Protein AF-A0A957WVI6-F1 (afdb_monomer_lite)

Secondary structure (DSSP, 8-state):
------TTHHHHHHHHHHHHHHHHHHHHHHHHHHHHHHHHHHHHHHHHHHHHHHHHHHHHHHHHHHHHHHHHHHHHHHHHHHHHHHHHHHHHHHHHHHHHHHHHHHHHHHT-SS--HHHHHHHHHHHHHHHHHHHHHHHHHHHHHHHTT----------HHHHHHHHHHHHHHHH--

Radius of gyration: 49.74 Å; chains: 1; bounding box: 114×37×133 Å

Foldseek 3Di:
DDDDDDPVVVVVVVVVVVVVVVVVVVVVVVVVVVVVVVVVVVVVVVVVVVVVVVVVVVVVVVVVVVVVVVVVVVVVVVVVLVVVLVVLVVVLVVLVVVLVVQLVVLVVQCPDPDHDPVSNVVSVVSNVVSVVVNVVSVVSNQVSCVSVVNDDDDDDDDPVVVVVVVVCVVCVVVVVD

pLDDT: mean 84.36, std 11.01, range [46.38, 98.12]

Structure (mmCIF, N/CA/C/O backbone):
data_AF-A0A957WVI6-F1
#
_entry.id   AF-A0A957WVI6-F1
#
loop_
_atom_site.group_PDB
_atom_site.id
_atom_site.type_symbol
_atom_site.label_atom_id
_atom_site.label_alt_id
_atom_site.label_comp_id
_atom_site.label_asym_id
_atom_site.label_entity_id
_atom_site.label_seq_id
_atom_site.pdbx_PDB_ins_code
_atom_site.Cartn_x
_atom_site.Cartn_y
_atom_site.Cartn_z
_atom_site.occupancy
_atom_site.B_iso_or_equiv
_atom_site.auth_seq_id
_atom_site.auth_comp_id
_atom_site.auth_asym_id
_atom_site.auth_atom_id
_atom_site.pdbx_PDB_model_num
ATOM 1 N N . VAL A 1 1 ? 73.122 -13.213 -83.744 1.00 46.56 1 VAL A N 1
ATOM 2 C CA . VAL A 1 1 ? 72.182 -13.273 -82.603 1.00 46.56 1 VAL A CA 1
ATOM 3 C C . VAL A 1 1 ? 71.298 -12.056 -82.733 1.00 46.56 1 VAL A C 1
ATOM 5 O O . VAL A 1 1 ? 71.628 -11.010 -82.207 1.00 46.56 1 VAL A O 1
ATOM 8 N N . GLU A 1 2 ? 70.274 -12.153 -83.570 1.00 48.47 2 GLU A N 1
ATOM 9 C CA . GLU A 1 2 ? 69.349 -11.050 -83.829 1.00 48.47 2 GLU A CA 1
ATOM 10 C C . GLU A 1 2 ? 68.111 -11.681 -84.463 1.00 48.47 2 GLU A C 1
ATOM 12 O O . GLU A 1 2 ? 68.167 -12.168 -85.589 1.00 48.47 2 GLU A O 1
ATOM 17 N N . SER A 1 3 ? 67.039 -11.807 -83.681 1.00 49.34 3 SER A N 1
ATOM 18 C CA . SER A 1 3 ? 65.745 -12.273 -84.175 1.00 49.34 3 SER A CA 1
ATOM 19 C C . SER A 1 3 ? 64.881 -11.044 -84.401 1.00 49.34 3 SER A C 1
ATOM 21 O O . SER A 1 3 ? 64.522 -10.339 -83.460 1.00 49.34 3 SER A O 1
ATOM 23 N N . THR A 1 4 ? 64.597 -10.781 -85.667 1.00 51.62 4 THR A N 1
ATOM 24 C CA . THR A 1 4 ? 63.776 -9.693 -86.183 1.00 51.62 4 THR A CA 1
ATOM 25 C C . THR A 1 4 ? 62.306 -9.893 -85.800 1.00 51.62 4 THR A C 1
ATOM 27 O O . THR A 1 4 ? 61.642 -10.811 -86.277 1.00 51.62 4 THR A O 1
ATOM 30 N N . ILE A 1 5 ? 61.788 -9.025 -84.928 1.00 58.44 5 ILE A N 1
ATOM 31 C CA . ILE A 1 5 ? 60.363 -8.949 -84.568 1.00 58.44 5 ILE A CA 1
ATOM 32 C C . ILE A 1 5 ? 59.626 -8.244 -85.716 1.00 58.44 5 ILE A C 1
ATOM 34 O O . ILE A 1 5 ? 59.931 -7.099 -86.050 1.00 58.44 5 ILE A O 1
ATOM 38 N N . GLY A 1 6 ? 58.692 -8.941 -86.366 1.00 54.97 6 GLY A N 1
ATOM 39 C CA . GLY A 1 6 ? 57.925 -8.406 -87.493 1.00 54.97 6 GLY A CA 1
ATOM 40 C C . GLY A 1 6 ? 56.901 -7.333 -87.076 1.00 54.97 6 GLY A C 1
ATOM 41 O O . GLY A 1 6 ? 56.391 -7.366 -85.956 1.00 54.97 6 GLY A O 1
ATOM 42 N N . PRO A 1 7 ? 56.514 -6.409 -87.979 1.00 57.62 7 PRO A N 1
ATOM 43 C CA . PRO A 1 7 ? 55.597 -5.295 -87.688 1.00 57.62 7 PRO A CA 1
ATOM 44 C C . PRO A 1 7 ? 54.175 -5.715 -87.257 1.00 57.62 7 PRO A C 1
ATOM 46 O O . PRO A 1 7 ? 53.427 -4.883 -86.747 1.00 57.62 7 PRO A O 1
ATOM 49 N N . ALA A 1 8 ? 53.802 -6.990 -87.421 1.00 57.03 8 ALA A N 1
ATOM 50 C CA . ALA A 1 8 ? 52.532 -7.547 -86.947 1.00 57.03 8 ALA A CA 1
ATOM 51 C C . ALA A 1 8 ? 52.497 -7.799 -85.421 1.00 57.03 8 ALA A C 1
ATOM 53 O O . ALA A 1 8 ? 51.418 -7.796 -84.832 1.00 57.03 8 ALA A O 1
ATOM 54 N N . ASP A 1 9 ? 53.656 -7.969 -84.774 1.00 62.94 9 ASP A N 1
ATOM 55 C CA . ASP A 1 9 ? 53.759 -8.358 -83.357 1.00 62.94 9 ASP A CA 1
ATOM 56 C C . ASP A 1 9 ? 53.607 -7.154 -82.406 1.00 62.94 9 ASP A C 1
ATOM 58 O O . ASP A 1 9 ? 53.017 -7.236 -81.331 1.00 62.94 9 ASP A O 1
ATOM 62 N N . ASN A 1 10 ? 54.025 -5.964 -82.843 1.00 66.06 10 ASN A N 1
ATOM 63 C CA . ASN A 1 10 ? 53.862 -4.738 -82.052 1.00 66.06 10 ASN A CA 1
ATOM 64 C C . ASN A 1 10 ? 52.386 -4.321 -81.903 1.00 66.06 10 ASN A C 1
ATOM 66 O O . ASN A 1 10 ? 52.003 -3.734 -80.889 1.00 66.06 10 ASN A O 1
ATOM 70 N N . HIS A 1 11 ? 51.541 -4.630 -82.894 1.00 71.00 11 HIS A N 1
ATOM 71 C CA . HIS A 1 11 ? 50.116 -4.290 -82.855 1.00 71.00 11 HIS A CA 1
ATOM 72 C C . HIS A 1 11 ? 49.319 -5.231 -81.932 1.00 71.00 11 HIS A C 1
ATOM 74 O O . HIS A 1 11 ? 48.382 -4.796 -81.261 1.00 71.00 11 HIS A O 1
ATOM 80 N N . SER A 1 12 ? 49.710 -6.508 -81.845 1.00 77.69 12 SER A N 1
ATOM 81 C CA . SER A 1 12 ? 49.080 -7.494 -80.958 1.00 77.69 12 SER A CA 1
ATOM 82 C C . SER A 1 12 ? 49.447 -7.259 -79.485 1.00 77.69 12 SER A C 1
ATOM 84 O O . SER A 1 12 ? 48.565 -7.334 -78.626 1.00 77.69 12 SER A O 1
ATOM 86 N N . ILE A 1 13 ? 50.700 -6.886 -79.193 1.00 83.69 13 ILE A N 1
ATOM 87 C CA . ILE A 1 13 ? 51.176 -6.554 -77.838 1.00 83.69 13 ILE A CA 1
ATOM 88 C C . ILE A 1 13 ? 50.476 -5.301 -77.288 1.00 83.69 13 ILE A C 1
ATOM 90 O O . ILE A 1 13 ? 50.032 -5.289 -76.140 1.00 83.69 13 ILE A O 1
ATOM 94 N N . GLY A 1 14 ? 50.312 -4.252 -78.102 1.00 84.44 14 GLY A N 1
ATOM 95 C CA . GLY A 1 14 ? 49.589 -3.046 -77.677 1.00 84.44 14 GLY A CA 1
ATOM 96 C C . GLY A 1 14 ? 48.124 -3.328 -77.315 1.00 84.44 14 GLY A C 1
ATOM 97 O O . GLY A 1 14 ? 47.603 -2.805 -76.325 1.00 84.44 14 GLY A O 1
ATOM 98 N N . LEU A 1 15 ? 47.470 -4.215 -78.074 1.00 83.81 15 LEU A N 1
ATOM 99 C CA . LEU A 1 15 ? 46.079 -4.603 -77.843 1.00 83.81 15 LEU A CA 1
ATOM 100 C C . LEU A 1 15 ? 45.903 -5.416 -76.546 1.00 83.81 15 LEU A C 1
ATOM 102 O O . LEU A 1 15 ? 44.928 -5.207 -75.822 1.00 83.81 15 LEU A O 1
ATOM 106 N N . THR A 1 16 ? 46.815 -6.342 -76.233 1.00 90.31 16 THR A N 1
ATOM 107 C CA . THR A 1 16 ? 46.751 -7.140 -74.993 1.00 90.31 16 THR A CA 1
ATOM 108 C C . THR A 1 16 ? 47.027 -6.290 -73.756 1.00 90.31 16 THR A C 1
ATOM 110 O O . THR A 1 16 ? 46.309 -6.424 -72.763 1.00 90.31 16 THR A O 1
ATOM 113 N N . LEU A 1 17 ? 47.981 -5.355 -73.831 1.00 89.81 17 LEU A N 1
ATOM 114 C CA . LEU A 1 17 ? 48.274 -4.419 -72.742 1.00 89.81 17 LEU A CA 1
ATOM 115 C C . LEU A 1 17 ? 47.079 -3.503 -72.438 1.00 89.81 17 LEU A C 1
ATOM 117 O O . LEU A 1 17 ? 46.709 -3.323 -71.279 1.00 89.81 17 LEU A O 1
ATOM 121 N N . SER A 1 18 ? 46.437 -2.966 -73.482 1.00 90.25 18 SER A N 1
ATOM 122 C CA . SER A 1 18 ? 45.250 -2.114 -73.339 1.00 90.25 18 SER A CA 1
ATOM 123 C C . SER A 1 18 ? 44.075 -2.873 -72.712 1.00 90.25 18 SER A C 1
ATOM 125 O O . SER A 1 18 ? 43.435 -2.368 -71.790 1.00 90.25 18 SER A O 1
ATOM 127 N N . LYS A 1 19 ? 43.832 -4.123 -73.129 1.00 90.25 19 LYS A N 1
ATOM 128 C CA . LYS A 1 19 ? 42.800 -4.980 -72.520 1.00 90.25 19 LYS A CA 1
ATOM 129 C C . LYS A 1 19 ? 43.078 -5.255 -71.040 1.00 90.25 19 LYS A C 1
ATOM 131 O O . LYS A 1 19 ? 42.170 -5.120 -70.225 1.00 90.25 19 LYS A O 1
ATOM 136 N N . MET A 1 20 ? 44.321 -5.586 -70.684 1.00 93.75 20 MET A N 1
ATOM 137 C CA . MET A 1 20 ? 44.738 -5.775 -69.288 1.00 93.75 20 MET A CA 1
ATOM 138 C C . MET A 1 20 ? 44.508 -4.517 -68.447 1.00 93.75 20 MET A C 1
ATOM 140 O O . MET A 1 20 ? 43.971 -4.604 -67.344 1.00 93.75 20 MET A O 1
ATOM 144 N N . PHE A 1 21 ? 44.864 -3.350 -68.984 1.00 95.06 21 PHE A N 1
ATOM 145 C CA . PHE A 1 21 ? 44.652 -2.067 -68.321 1.00 95.06 21 PHE A CA 1
ATOM 146 C C . PHE A 1 21 ? 43.166 -1.801 -68.049 1.00 95.06 21 PHE A C 1
ATOM 148 O O . PHE A 1 21 ? 42.797 -1.458 -66.928 1.00 95.06 21 PHE A O 1
ATOM 155 N N . VAL A 1 22 ? 42.301 -2.025 -69.044 1.00 96.00 22 VAL A N 1
ATOM 156 C CA . VAL A 1 22 ? 40.847 -1.860 -68.890 1.00 96.00 22 VAL A CA 1
ATOM 157 C C . VAL A 1 22 ? 40.288 -2.816 -67.835 1.00 96.00 22 VAL A C 1
ATOM 159 O O . VAL A 1 22 ? 39.483 -2.397 -67.008 1.00 96.00 22 VAL A O 1
ATOM 162 N N . ILE A 1 23 ? 40.737 -4.074 -67.809 1.00 95.69 23 ILE A N 1
ATOM 163 C CA . ILE A 1 23 ? 40.303 -5.053 -66.800 1.00 95.69 23 ILE A CA 1
ATOM 164 C C . ILE A 1 23 ? 40.682 -4.587 -65.390 1.00 95.69 23 ILE A C 1
ATOM 166 O O . ILE A 1 23 ? 39.837 -4.596 -64.498 1.00 95.69 23 ILE A O 1
ATOM 170 N N . VAL A 1 24 ? 41.923 -4.139 -65.187 1.00 95.88 24 VAL A N 1
ATOM 171 C CA . VAL A 1 24 ? 42.380 -3.634 -63.881 1.00 95.88 24 VAL A CA 1
ATOM 172 C C . VAL A 1 24 ? 41.579 -2.404 -63.451 1.00 95.88 24 VAL A C 1
ATOM 174 O O . VAL A 1 24 ? 41.201 -2.305 -62.285 1.00 95.88 24 VAL A O 1
ATOM 177 N N . LEU A 1 25 ? 41.274 -1.499 -64.383 1.00 96.31 25 LEU A N 1
ATOM 178 C CA . LEU A 1 25 ? 40.477 -0.301 -64.115 1.00 96.31 25 LEU A CA 1
ATOM 179 C C . LEU A 1 25 ? 39.034 -0.653 -63.718 1.00 96.31 25 LEU A C 1
ATOM 181 O O . LEU A 1 25 ? 38.489 -0.074 -62.781 1.00 96.31 25 LEU A O 1
ATOM 185 N N . LEU A 1 26 ? 38.427 -1.643 -64.376 1.00 96.81 26 LEU A N 1
ATOM 186 C CA . LEU A 1 26 ? 37.101 -2.135 -63.997 1.00 96.81 26 LEU A CA 1
ATOM 187 C C . LEU A 1 26 ? 37.116 -2.779 -62.606 1.00 96.81 26 LEU A C 1
ATOM 189 O O . LEU A 1 26 ? 36.242 -2.493 -61.791 1.00 96.81 26 LEU A O 1
ATOM 193 N N . ILE A 1 27 ? 38.125 -3.604 -62.308 1.00 96.81 27 ILE A N 1
ATOM 194 C CA . ILE A 1 27 ? 38.260 -4.258 -60.999 1.00 96.81 27 ILE A CA 1
ATOM 195 C C . ILE A 1 27 ? 38.443 -3.219 -59.888 1.00 96.81 27 ILE A C 1
ATOM 197 O O . ILE A 1 27 ? 37.776 -3.313 -58.859 1.00 96.81 27 ILE A O 1
ATOM 201 N N . SER A 1 28 ? 39.301 -2.214 -60.079 1.00 96.25 28 SER A N 1
ATOM 202 C CA . SER A 1 28 ? 39.516 -1.176 -59.066 1.00 96.25 28 SER A CA 1
ATOM 203 C C . SER A 1 28 ? 38.258 -0.341 -58.828 1.00 96.25 28 SER A C 1
ATOM 205 O O . SER A 1 28 ? 37.927 -0.070 -57.676 1.00 96.25 28 SER A O 1
ATOM 207 N N . GLY A 1 29 ? 37.503 -0.016 -59.882 1.00 96.50 29 GLY A N 1
ATOM 208 C CA . GLY A 1 29 ? 36.209 0.656 -59.766 1.00 96.50 29 GLY A CA 1
ATOM 209 C C . GLY A 1 29 ? 35.199 -0.152 -58.949 1.00 96.50 29 GLY A C 1
ATOM 210 O O . GLY A 1 29 ? 34.555 0.400 -58.060 1.00 96.50 29 GLY A O 1
ATOM 211 N N . VAL A 1 30 ? 35.111 -1.466 -59.184 1.00 96.56 30 VAL A N 1
ATOM 212 C CA . VAL A 1 30 ? 34.242 -2.365 -58.405 1.00 96.56 30 VAL A CA 1
ATOM 213 C C . VAL A 1 30 ? 34.688 -2.441 -56.945 1.00 96.56 30 VAL A C 1
ATOM 215 O O . VAL A 1 30 ? 33.843 -2.371 -56.059 1.00 96.56 30 VAL A O 1
ATOM 218 N N . ILE A 1 31 ? 35.993 -2.534 -56.670 1.00 95.62 31 ILE A N 1
ATOM 219 C CA . ILE A 1 31 ? 36.520 -2.560 -55.296 1.00 95.62 31 ILE A CA 1
ATOM 220 C C . ILE A 1 31 ? 36.198 -1.253 -54.565 1.00 95.62 31 ILE A C 1
ATOM 222 O O . ILE A 1 31 ? 35.719 -1.296 -53.435 1.00 95.62 31 ILE A O 1
ATOM 226 N N . VAL A 1 32 ? 36.428 -0.101 -55.201 1.00 95.19 32 VAL A N 1
ATOM 227 C CA . VAL A 1 32 ? 36.113 1.214 -54.620 1.00 95.19 32 VAL A CA 1
ATOM 228 C C . VAL A 1 32 ? 34.612 1.347 -54.379 1.00 95.19 32 VAL A C 1
ATOM 230 O O . VAL A 1 32 ? 34.206 1.781 -53.304 1.00 95.19 32 VAL A O 1
ATOM 233 N N . TRP A 1 33 ? 33.782 0.928 -55.336 1.00 94.00 33 TRP A N 1
ATOM 234 C CA . TRP A 1 33 ? 32.330 0.951 -55.183 1.00 94.00 33 TRP A CA 1
ATOM 235 C C . TRP A 1 33 ? 31.853 0.059 -54.030 1.00 94.00 33 TRP A C 1
ATOM 237 O O . TRP A 1 33 ? 31.076 0.516 -53.193 1.00 94.00 33 TRP A O 1
ATOM 247 N N . LEU A 1 34 ? 32.361 -1.176 -53.932 1.00 92.44 34 LEU A N 1
ATOM 248 C CA . LEU A 1 34 ? 32.053 -2.081 -52.822 1.00 92.44 34 LEU A CA 1
ATOM 249 C C . LEU A 1 34 ? 32.500 -1.496 -51.483 1.00 92.44 34 LEU A C 1
ATOM 251 O O . LEU A 1 34 ? 31.732 -1.547 -50.529 1.00 92.44 34 LEU A O 1
ATOM 255 N N . PHE A 1 35 ? 33.696 -0.904 -51.425 1.00 93.50 35 PHE A N 1
ATOM 256 C CA . PHE A 1 35 ? 34.217 -0.266 -50.219 1.00 93.50 35 PHE A CA 1
ATOM 257 C C . PHE A 1 35 ? 33.298 0.866 -49.739 1.00 93.50 35 PHE A C 1
ATOM 259 O O . PHE A 1 35 ? 32.889 0.857 -48.577 1.00 93.50 35 PHE A O 1
ATOM 266 N N . VAL A 1 36 ? 32.904 1.774 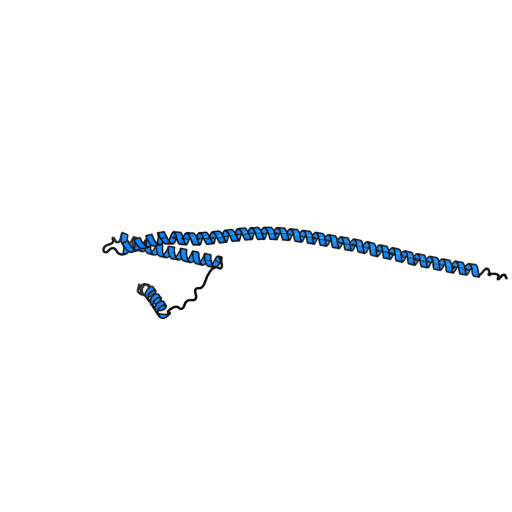-50.641 1.00 90.94 36 VAL A N 1
ATOM 267 C CA . VAL A 1 36 ? 31.960 2.868 -50.349 1.00 90.94 36 VAL A CA 1
ATOM 268 C C . VAL A 1 36 ? 30.617 2.319 -49.864 1.00 90.94 36 VAL A C 1
ATOM 270 O O . VAL A 1 36 ? 30.128 2.754 -48.825 1.00 90.94 36 VAL A O 1
ATOM 273 N N . LEU A 1 37 ? 30.070 1.299 -50.533 1.00 88.25 37 LEU A N 1
ATOM 274 C CA . LEU A 1 37 ? 28.804 0.676 -50.138 1.00 88.25 37 LEU A CA 1
ATOM 275 C C . LEU A 1 37 ? 28.867 0.080 -48.723 1.00 88.25 37 LEU A C 1
ATOM 277 O O . LEU A 1 37 ? 27.960 0.291 -47.915 1.00 88.25 37 LEU A O 1
ATOM 281 N N . THR A 1 38 ? 29.944 -0.643 -48.395 1.00 86.81 38 THR A N 1
ATOM 282 C CA . THR A 1 38 ? 30.141 -1.167 -47.035 1.00 86.81 38 THR A CA 1
ATOM 283 C C . THR A 1 38 ? 30.338 -0.067 -45.999 1.00 86.81 38 THR A C 1
ATOM 285 O O . THR A 1 38 ? 29.941 -0.253 -44.852 1.00 86.81 38 THR A O 1
ATOM 288 N N . GLN A 1 39 ? 30.940 1.065 -46.360 1.00 84.12 39 GLN A N 1
ATOM 289 C CA . GLN A 1 39 ? 31.165 2.164 -45.425 1.00 84.12 39 GLN A CA 1
ATOM 290 C C . GLN A 1 39 ? 29.866 2.918 -45.114 1.00 84.12 39 GLN A C 1
ATOM 292 O O . GLN A 1 39 ? 29.555 3.126 -43.940 1.00 84.12 39 GLN A O 1
ATOM 297 N N . ASP A 1 40 ? 29.068 3.229 -46.135 1.00 82.75 40 ASP A N 1
ATOM 298 C CA . ASP A 1 40 ? 27.764 3.881 -45.969 1.00 82.75 40 ASP A CA 1
ATOM 299 C C . ASP A 1 40 ? 26.793 2.995 -45.176 1.00 82.75 40 ASP A C 1
ATOM 301 O O . ASP A 1 40 ? 26.116 3.465 -44.259 1.00 82.75 40 ASP A O 1
ATOM 305 N N . SER A 1 41 ? 26.790 1.685 -45.452 1.00 84.56 41 SER A N 1
ATOM 306 C CA . SER A 1 41 ? 25.965 0.716 -44.722 1.00 84.56 41 SER A CA 1
ATOM 307 C C . SER A 1 41 ? 26.314 0.638 -43.229 1.00 84.56 41 SER A C 1
ATOM 309 O O . SER A 1 41 ? 25.410 0.539 -42.398 1.00 84.56 41 SER A O 1
ATOM 311 N N . ARG A 1 42 ? 27.603 0.706 -42.868 1.00 83.50 42 ARG A N 1
ATOM 312 C CA . ARG A 1 42 ? 28.045 0.657 -41.463 1.00 83.50 42 ARG A CA 1
ATOM 313 C C . ARG A 1 42 ? 27.662 1.918 -40.697 1.00 83.50 42 ARG A C 1
ATOM 315 O O . ARG A 1 42 ? 27.180 1.811 -39.574 1.00 83.50 42 ARG A O 1
ATOM 322 N N . ASN A 1 43 ? 27.828 3.085 -41.315 1.00 84.62 43 ASN A N 1
ATOM 323 C CA . ASN A 1 43 ? 27.472 4.361 -40.694 1.00 84.62 43 ASN A CA 1
ATOM 324 C C . ASN A 1 43 ? 25.965 4.439 -40.407 1.00 84.62 43 ASN A C 1
ATOM 326 O O . ASN A 1 43 ? 25.570 4.817 -39.307 1.00 84.62 43 ASN A O 1
ATOM 330 N N . PHE A 1 44 ? 25.129 4.003 -41.355 1.00 85.88 44 PHE A N 1
ATOM 331 C CA . PHE A 1 44 ? 23.679 3.965 -41.166 1.00 85.88 44 PHE A CA 1
ATOM 332 C C . PHE A 1 44 ? 23.262 3.015 -40.031 1.00 85.88 44 PHE A C 1
ATOM 334 O O . PHE A 1 44 ? 22.469 3.393 -39.169 1.00 85.88 44 PHE A O 1
ATOM 341 N N . ALA A 1 45 ? 23.844 1.810 -39.982 1.00 86.69 45 ALA A N 1
ATOM 342 C CA . ALA A 1 45 ? 23.564 0.842 -38.921 1.00 86.69 45 ALA A CA 1
ATOM 343 C C . ALA A 1 45 ? 23.968 1.362 -37.527 1.00 86.69 45 ALA A C 1
ATOM 345 O O . ALA A 1 45 ? 23.251 1.142 -36.550 1.00 86.69 45 ALA A O 1
ATOM 346 N N . GLU A 1 46 ? 25.092 2.080 -37.418 1.00 89.06 46 GLU A N 1
ATOM 347 C CA . GLU A 1 46 ? 25.503 2.709 -36.159 1.00 89.06 46 GLU A CA 1
ATOM 348 C C . GLU A 1 46 ? 24.569 3.846 -35.736 1.00 89.06 46 GLU A C 1
ATOM 350 O O . GLU A 1 46 ? 24.256 3.969 -34.551 1.00 89.06 46 GLU A O 1
ATOM 355 N N . GLU A 1 47 ? 24.118 4.682 -36.671 1.00 90.44 47 GLU A N 1
ATOM 356 C CA . GLU A 1 47 ? 23.176 5.762 -36.371 1.00 90.44 47 GLU A CA 1
ATOM 357 C C . GLU A 1 47 ? 21.833 5.224 -35.880 1.00 90.44 47 GLU A C 1
ATOM 359 O O . GLU A 1 47 ? 21.304 5.709 -34.876 1.00 90.44 47 GLU A O 1
ATOM 364 N N . GLU A 1 48 ? 21.298 4.202 -36.544 1.00 92.12 48 GLU A N 1
ATOM 365 C CA . GLU A 1 48 ? 20.053 3.550 -36.145 1.00 92.12 48 GLU A CA 1
ATOM 366 C C . GLU A 1 48 ? 20.196 2.889 -34.765 1.00 92.12 48 GLU A C 1
ATOM 368 O O . GLU A 1 48 ? 19.374 3.126 -33.876 1.00 92.12 48 GLU A O 1
ATOM 373 N N . ALA A 1 49 ? 21.301 2.176 -34.517 1.00 92.50 49 ALA A N 1
ATOM 374 C CA . ALA A 1 49 ? 21.596 1.593 -33.208 1.00 92.50 49 ALA A CA 1
ATOM 375 C C . ALA A 1 49 ? 21.722 2.654 -32.098 1.00 92.50 49 ALA A C 1
ATOM 377 O O . ALA A 1 49 ? 21.200 2.467 -30.994 1.00 92.50 49 ALA A O 1
ATOM 378 N N . ARG A 1 50 ? 22.372 3.795 -32.374 1.00 95.25 50 ARG A N 1
ATOM 379 C CA . ARG A 1 50 ? 22.478 4.913 -31.420 1.00 95.25 50 ARG A CA 1
ATOM 380 C C . ARG A 1 50 ? 21.117 5.535 -31.134 1.00 95.25 50 ARG A C 1
ATOM 382 O O . ARG A 1 50 ? 20.825 5.797 -29.970 1.00 95.25 50 ARG A O 1
ATOM 389 N N . ARG A 1 51 ? 20.272 5.725 -32.154 1.00 94.44 51 ARG A N 1
ATOM 390 C CA . ARG A 1 51 ? 18.899 6.226 -31.972 1.00 94.44 51 ARG A CA 1
ATOM 391 C C . ARG A 1 51 ? 18.074 5.280 -31.111 1.00 94.44 51 ARG A C 1
ATOM 393 O O . ARG A 1 51 ? 17.468 5.730 -30.145 1.00 94.44 51 ARG A O 1
ATOM 400 N N . HIS A 1 52 ? 18.096 3.979 -31.401 1.00 95.50 52 HIS A N 1
ATOM 401 C CA . HIS A 1 52 ? 17.409 2.989 -30.570 1.00 95.50 52 HIS A CA 1
ATOM 402 C C . HIS A 1 52 ? 17.921 2.996 -29.132 1.00 95.50 52 HIS A C 1
ATOM 404 O O . HIS A 1 52 ? 17.123 2.987 -28.202 1.00 95.50 52 HIS A O 1
ATOM 410 N N . THR A 1 53 ? 19.238 3.085 -28.940 1.00 96.38 53 THR A N 1
ATOM 411 C CA . THR A 1 53 ? 19.833 3.175 -27.600 1.00 96.38 53 THR A CA 1
ATOM 412 C C . THR A 1 53 ? 19.342 4.417 -26.856 1.00 96.38 53 THR A C 1
ATOM 414 O O . THR A 1 53 ? 18.965 4.319 -25.695 1.00 96.38 53 THR A O 1
ATOM 417 N N . GLN A 1 54 ? 19.293 5.577 -27.514 1.00 96.94 54 GLN A N 1
ATOM 418 C CA . GLN A 1 54 ? 18.785 6.814 -26.913 1.00 96.94 54 GLN A CA 1
ATOM 419 C C . GLN A 1 54 ? 17.302 6.718 -26.539 1.00 96.94 54 GLN A C 1
ATOM 421 O O . GLN A 1 54 ? 16.931 7.146 -25.450 1.00 96.94 54 GLN A O 1
ATOM 426 N N . LEU A 1 55 ? 16.471 6.133 -27.407 1.00 96.94 55 LEU A N 1
ATOM 427 C CA . LEU A 1 55 ? 15.051 5.915 -27.122 1.00 96.94 55 LEU A CA 1
ATOM 428 C C . LEU A 1 55 ? 14.856 4.981 -25.923 1.00 96.94 55 LEU A C 1
ATOM 430 O O . LEU A 1 55 ? 14.094 5.310 -25.021 1.00 96.94 55 LEU A O 1
ATOM 434 N N . LEU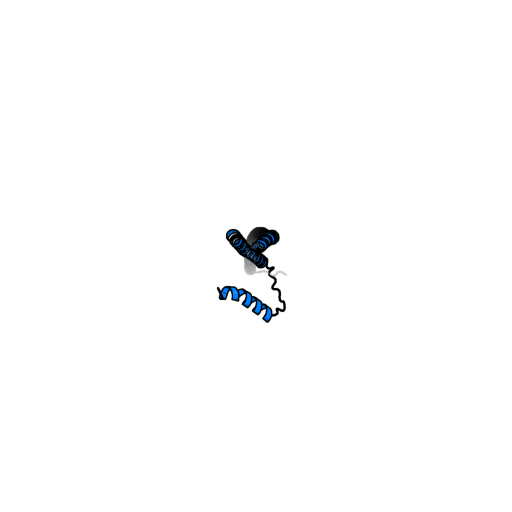 A 1 56 ? 15.594 3.868 -25.875 1.00 97.56 56 LEU A N 1
ATOM 435 C CA . LEU A 1 56 ? 15.545 2.933 -24.750 1.00 97.56 56 LEU A CA 1
ATOM 436 C C . LEU A 1 56 ? 16.010 3.585 -23.446 1.00 97.56 56 LEU A C 1
ATOM 438 O O . LEU A 1 56 ? 15.406 3.360 -22.406 1.00 97.56 56 LEU A O 1
ATOM 442 N N . LEU A 1 57 ? 17.059 4.410 -23.485 1.00 97.75 57 LEU A N 1
ATOM 443 C CA . LEU A 1 57 ? 17.522 5.137 -22.302 1.00 97.75 57 LEU A CA 1
ATOM 444 C C . LEU A 1 57 ? 16.471 6.133 -21.798 1.00 97.75 57 LEU A C 1
ATOM 446 O O . LEU A 1 57 ? 16.232 6.188 -20.594 1.00 97.75 57 LEU A O 1
ATOM 450 N N . ALA A 1 58 ? 15.815 6.866 -22.700 1.00 97.12 58 ALA A N 1
ATOM 451 C CA . ALA A 1 58 ? 14.734 7.778 -22.336 1.00 97.12 58 ALA A CA 1
ATOM 452 C C . ALA A 1 58 ? 13.518 7.032 -21.755 1.00 97.12 58 ALA A C 1
ATOM 454 O O . ALA A 1 58 ? 12.909 7.494 -20.793 1.00 97.12 58 ALA A O 1
ATOM 455 N N . GLU A 1 59 ? 13.180 5.862 -22.302 1.00 97.44 59 GLU A N 1
ATOM 456 C CA . GLU A 1 59 ? 12.105 5.014 -21.777 1.00 97.44 59 GLU A CA 1
ATOM 457 C C . GLU A 1 59 ? 12.449 4.444 -20.393 1.00 97.44 59 GLU A C 1
ATOM 459 O O . GLU A 1 59 ? 11.615 4.476 -19.489 1.00 97.44 59 GLU A O 1
ATOM 464 N N . ILE A 1 60 ? 13.697 4.008 -20.180 1.00 97.62 60 ILE A N 1
ATOM 465 C CA . ILE A 1 60 ? 14.189 3.577 -18.864 1.00 97.62 60 ILE A CA 1
ATOM 466 C C . ILE A 1 60 ? 14.093 4.721 -17.849 1.00 97.62 60 ILE A C 1
ATOM 468 O O . ILE A 1 60 ? 13.622 4.500 -16.736 1.00 97.62 60 ILE A O 1
ATOM 472 N N . GLU A 1 61 ? 14.510 5.934 -18.212 1.00 97.75 61 GLU A N 1
ATOM 473 C CA . GLU A 1 61 ? 14.439 7.102 -17.326 1.00 97.75 61 GLU A CA 1
ATOM 474 C C . GLU A 1 61 ? 12.985 7.449 -16.964 1.00 97.75 61 GLU A C 1
ATOM 476 O O . GLU A 1 61 ? 12.663 7.651 -15.790 1.00 97.75 61 GLU A O 1
ATOM 481 N N . ALA A 1 62 ? 12.079 7.429 -17.946 1.00 97.25 62 ALA A N 1
ATOM 482 C CA . ALA A 1 62 ? 10.652 7.651 -17.719 1.00 97.25 62 ALA A CA 1
ATOM 483 C C . ALA A 1 62 ? 10.030 6.579 -16.804 1.00 97.25 62 ALA A C 1
ATOM 485 O O . ALA A 1 62 ? 9.234 6.902 -15.913 1.00 97.25 62 ALA A O 1
ATOM 486 N N . HIS A 1 63 ? 10.407 5.309 -16.984 1.00 97.88 63 HIS A N 1
ATOM 487 C CA . HIS A 1 63 ? 9.975 4.224 -16.106 1.00 97.88 63 HIS A CA 1
ATOM 488 C C . HIS A 1 63 ? 10.519 4.380 -14.688 1.00 97.88 63 HIS A C 1
ATOM 490 O O . HIS A 1 63 ? 9.745 4.276 -13.742 1.00 97.88 63 HIS A O 1
ATOM 496 N N . GLN A 1 64 ? 11.800 4.712 -14.523 1.00 97.88 64 GLN A N 1
ATOM 497 C CA . GLN A 1 64 ? 12.401 4.927 -13.205 1.00 97.88 64 GLN A CA 1
ATOM 498 C C . GLN A 1 64 ? 11.714 6.053 -12.430 1.00 97.88 64 GLN A C 1
ATOM 500 O O . GLN A 1 64 ? 11.455 5.910 -11.234 1.00 97.88 64 GLN A O 1
ATOM 505 N N . GLU A 1 65 ? 11.386 7.161 -13.094 1.00 97.62 65 GLU A N 1
ATOM 506 C CA . GLU A 1 65 ? 10.668 8.259 -12.448 1.00 97.62 65 GLU A CA 1
ATOM 507 C C . GLU A 1 65 ? 9.239 7.850 -12.060 1.00 97.62 65 GLU A C 1
ATOM 509 O O . GLU A 1 65 ? 8.791 8.139 -10.947 1.00 97.62 65 GLU A O 1
ATOM 514 N N . THR A 1 66 ? 8.546 7.113 -12.931 1.00 97.62 66 THR A N 1
ATOM 515 C CA . THR A 1 66 ? 7.206 6.583 -12.638 1.00 97.62 66 THR A CA 1
ATOM 516 C C . THR A 1 66 ? 7.235 5.609 -11.458 1.00 97.62 66 THR A C 1
ATOM 518 O O . THR A 1 66 ? 6.426 5.730 -10.537 1.00 97.62 66 THR A O 1
ATOM 521 N N . ASP A 1 67 ? 8.199 4.690 -11.433 1.00 98.12 67 ASP A N 1
ATOM 522 C CA . ASP A 1 67 ? 8.386 3.722 -10.351 1.00 98.12 67 ASP A CA 1
ATOM 523 C C . ASP A 1 67 ? 8.702 4.423 -9.029 1.00 98.12 67 ASP A C 1
ATOM 525 O O . ASP A 1 67 ? 8.161 4.063 -7.981 1.00 98.12 67 ASP A O 1
ATOM 529 N N . ARG A 1 68 ? 9.525 5.478 -9.063 1.00 97.75 68 ARG A N 1
ATOM 530 C CA . ARG A 1 68 ? 9.838 6.291 -7.884 1.00 97.75 68 ARG A CA 1
ATOM 531 C C . ARG A 1 68 ? 8.587 6.971 -7.329 1.00 97.75 68 ARG A C 1
ATOM 533 O O . ARG A 1 68 ? 8.364 6.940 -6.118 1.00 97.75 68 ARG A O 1
ATOM 540 N N . GLN A 1 69 ? 7.766 7.571 -8.190 1.00 97.25 69 GLN A N 1
ATOM 541 C CA . GLN A 1 69 ? 6.505 8.199 -7.787 1.00 97.25 69 GLN A CA 1
ATOM 542 C C . GLN A 1 69 ? 5.516 7.172 -7.229 1.00 97.25 69 GLN A C 1
ATOM 544 O O . GLN A 1 69 ? 4.907 7.407 -6.182 1.00 97.25 69 GLN A O 1
ATOM 549 N N . LEU A 1 70 ? 5.400 6.012 -7.880 1.00 98.00 70 LEU A N 1
ATOM 550 C CA . LEU A 1 70 ? 4.556 4.912 -7.428 1.00 98.00 70 LEU A CA 1
ATOM 551 C C . LEU A 1 70 ? 4.993 4.408 -6.049 1.00 98.00 70 LEU A C 1
ATOM 553 O O . LEU A 1 70 ? 4.157 4.259 -5.157 1.00 98.00 70 LEU A O 1
ATOM 557 N N . GLN A 1 71 ? 6.293 4.192 -5.848 1.00 97.88 71 GLN A N 1
ATOM 558 C CA . GLN A 1 71 ? 6.848 3.741 -4.575 1.00 97.88 71 GLN A CA 1
ATOM 559 C C . GLN A 1 71 ? 6.593 4.764 -3.461 1.00 97.88 71 GLN A C 1
ATOM 561 O O . GLN A 1 71 ? 6.153 4.393 -2.374 1.00 97.88 71 GLN A O 1
ATOM 566 N N . GLN A 1 72 ? 6.783 6.057 -3.735 1.00 97.50 72 GLN A N 1
ATOM 567 C CA . GLN A 1 72 ? 6.479 7.119 -2.772 1.00 97.50 72 GLN A CA 1
ATOM 568 C C . GLN A 1 72 ? 4.990 7.159 -2.409 1.00 97.50 72 GLN A C 1
ATOM 570 O O . GLN A 1 72 ? 4.645 7.214 -1.227 1.00 97.50 72 GLN A O 1
ATOM 575 N N . ALA A 1 73 ? 4.102 7.090 -3.402 1.00 96.69 73 ALA A N 1
ATOM 576 C CA . ALA A 1 73 ? 2.661 7.060 -3.173 1.00 96.69 73 ALA A CA 1
ATOM 577 C C . ALA A 1 73 ? 2.245 5.827 -2.355 1.00 96.69 73 ALA A C 1
ATOM 579 O O . ALA A 1 73 ? 1.451 5.940 -1.417 1.00 96.69 73 ALA A O 1
ATOM 580 N N . LYS A 1 74 ? 2.830 4.663 -2.660 1.00 97.12 74 LYS A N 1
ATOM 581 C CA . LYS A 1 74 ? 2.611 3.416 -1.925 1.00 97.12 74 LYS A CA 1
ATOM 582 C C . LYS A 1 74 ? 3.044 3.538 -0.466 1.00 97.12 74 LYS A C 1
ATOM 584 O O . LYS A 1 74 ? 2.264 3.207 0.420 1.00 97.12 74 LYS A O 1
ATOM 589 N N . GLU A 1 75 ? 4.235 4.063 -0.195 1.00 96.75 75 GLU A N 1
ATOM 590 C CA . GLU A 1 75 ? 4.727 4.242 1.177 1.00 96.75 75 GLU A CA 1
ATOM 591 C C . GLU A 1 75 ? 3.852 5.195 1.998 1.00 96.75 75 GLU A C 1
ATOM 593 O O . GLU A 1 75 ? 3.610 4.955 3.184 1.00 96.75 75 GLU A O 1
ATOM 598 N N . VAL A 1 76 ? 3.359 6.275 1.385 1.00 96.12 76 VAL A N 1
ATOM 599 C CA . VAL A 1 76 ? 2.419 7.198 2.038 1.00 96.12 76 VAL A CA 1
ATOM 600 C C . VAL A 1 76 ? 1.107 6.484 2.362 1.00 96.12 76 VAL A C 1
ATOM 602 O O . VAL A 1 76 ? 0.625 6.581 3.494 1.00 96.12 76 VAL A O 1
ATOM 605 N N . ALA A 1 77 ? 0.556 5.731 1.408 1.00 93.19 77 ALA A N 1
ATOM 606 C CA . ALA A 1 77 ? -0.674 4.970 1.602 1.00 93.19 77 ALA A CA 1
ATOM 607 C C . ALA A 1 77 ? -0.526 3.899 2.697 1.00 93.19 77 ALA A C 1
ATOM 609 O O . ALA A 1 77 ? -1.383 3.788 3.575 1.00 93.19 77 ALA A O 1
ATOM 610 N N . GLU A 1 78 ? 0.581 3.156 2.709 1.00 90.88 78 GLU A N 1
ATOM 611 C CA . GLU A 1 78 ? 0.860 2.138 3.727 1.00 90.88 78 GLU A CA 1
ATOM 612 C C . GLU A 1 78 ? 1.023 2.752 5.122 1.00 90.88 78 GLU A C 1
ATOM 614 O O . GLU A 1 78 ? 0.437 2.256 6.089 1.00 90.88 78 GLU A O 1
ATOM 619 N N . LYS A 1 79 ? 1.752 3.871 5.243 1.00 91.12 79 LYS A N 1
ATOM 620 C CA . LYS A 1 79 ? 1.884 4.604 6.514 1.00 91.12 79 LYS A CA 1
ATOM 621 C C . LYS A 1 79 ? 0.531 5.095 7.022 1.00 91.12 79 LYS A C 1
ATOM 623 O O . LYS A 1 79 ? 0.240 4.936 8.209 1.00 91.12 79 LYS A O 1
ATOM 628 N N . ALA A 1 80 ? -0.300 5.650 6.141 1.00 89.25 80 ALA A N 1
ATOM 629 C CA . ALA A 1 80 ? -1.645 6.096 6.490 1.00 89.25 80 ALA A CA 1
ATOM 630 C C . ALA A 1 80 ? -2.520 4.924 6.963 1.00 89.25 80 ALA A C 1
ATOM 632 O O . ALA A 1 80 ? -3.188 5.031 7.993 1.00 89.25 80 ALA A O 1
ATOM 633 N N . ASN A 1 81 ? -2.466 3.781 6.275 1.00 86.19 81 ASN A N 1
ATOM 634 C CA . ASN A 1 8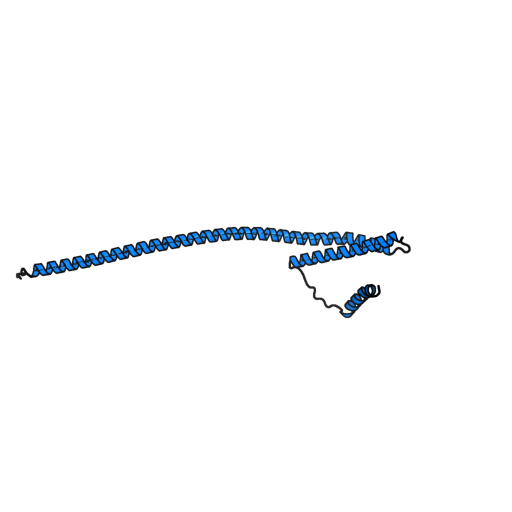1 ? -3.243 2.601 6.648 1.00 86.19 81 ASN A CA 1
ATOM 635 C C . ASN A 1 81 ? -2.796 2.006 7.996 1.00 86.19 81 ASN A C 1
ATOM 637 O O . ASN A 1 81 ? -3.618 1.643 8.843 1.00 86.19 81 ASN A O 1
ATOM 641 N N . LEU A 1 82 ? -1.483 1.968 8.245 1.00 86.00 82 LEU A N 1
ATOM 642 C CA . LEU A 1 82 ? -0.938 1.537 9.530 1.00 86.00 82 LEU A CA 1
ATOM 643 C C . LEU A 1 82 ? -1.360 2.478 10.666 1.00 86.00 82 LEU A C 1
ATOM 645 O O . LEU A 1 82 ? -1.724 2.007 11.746 1.00 86.00 82 LEU A O 1
ATOM 649 N N . ALA A 1 83 ? -1.329 3.793 10.433 1.00 84.62 83 ALA A N 1
ATOM 650 C CA . ALA A 1 83 ? -1.778 4.789 11.401 1.00 84.62 83 ALA A CA 1
ATOM 651 C C . ALA A 1 83 ? -3.279 4.652 11.700 1.00 84.62 83 ALA A C 1
ATOM 653 O O . ALA A 1 83 ? -3.650 4.598 12.873 1.00 84.62 83 ALA A O 1
ATOM 654 N N . LYS A 1 84 ? -4.122 4.495 10.666 1.00 87.06 84 LYS A N 1
ATOM 655 C CA . LYS A 1 84 ? -5.562 4.208 10.796 1.00 87.06 84 LYS A CA 1
ATOM 656 C C . LYS A 1 84 ? -5.795 2.979 11.676 1.00 87.06 84 LYS A C 1
ATOM 658 O O . LYS A 1 84 ? -6.521 3.058 12.663 1.00 87.06 84 LYS A O 1
ATOM 663 N N . SER A 1 85 ? -5.118 1.872 11.368 1.00 84.44 85 SER A N 1
ATOM 664 C CA . SER A 1 85 ? -5.236 0.623 12.129 1.00 84.44 85 SER A CA 1
ATOM 665 C C . SER A 1 85 ? -4.847 0.802 13.601 1.00 84.44 85 SER A C 1
ATOM 667 O O . SER A 1 85 ? -5.573 0.370 14.492 1.00 84.44 85 SER A O 1
ATOM 669 N N . LYS A 1 86 ? -3.709 1.458 13.875 1.00 83.44 86 LYS A N 1
ATOM 670 C CA . LYS A 1 86 ? -3.246 1.714 15.250 1.00 83.44 86 LYS A CA 1
ATOM 671 C C . LYS A 1 86 ? -4.210 2.609 16.024 1.00 83.44 86 LYS A C 1
ATOM 673 O O . LYS A 1 86 ? -4.468 2.338 17.192 1.00 83.44 86 LYS A O 1
ATOM 678 N N . TYR A 1 87 ? -4.740 3.645 15.377 1.00 83.38 87 TYR A N 1
ATOM 679 C CA . TYR A 1 87 ? -5.699 4.559 15.985 1.00 83.38 87 TYR A CA 1
ATOM 680 C C . TYR A 1 87 ? -6.981 3.832 16.400 1.00 83.38 87 TYR A C 1
ATOM 682 O O . TYR A 1 87 ? -7.409 3.960 17.542 1.00 83.38 87 TYR A O 1
ATOM 690 N N . VAL A 1 88 ? -7.548 3.009 15.512 1.00 84.62 88 VAL A N 1
ATOM 691 C CA . VAL A 1 88 ? -8.760 2.229 15.808 1.00 84.62 88 VAL A CA 1
ATOM 692 C C . VAL A 1 88 ? -8.536 1.257 16.969 1.00 84.62 88 VAL A C 1
ATOM 694 O O . VAL A 1 88 ? -9.364 1.175 17.876 1.00 84.62 88 VAL A O 1
ATOM 697 N N . VAL A 1 89 ? -7.395 0.560 16.978 1.00 83.38 89 VAL A N 1
ATOM 698 C CA . VAL A 1 89 ? -7.028 -0.349 18.074 1.00 83.38 89 VAL A CA 1
ATOM 699 C C . VAL A 1 89 ? -6.903 0.393 19.404 1.00 83.38 89 VAL A C 1
ATOM 701 O O . VAL A 1 89 ? -7.507 -0.025 20.391 1.00 83.38 89 VAL A O 1
ATOM 704 N N . GLY A 1 90 ? -6.172 1.509 19.429 1.00 78.38 90 GLY A N 1
ATOM 705 C CA . GLY A 1 90 ? -6.011 2.328 20.633 1.00 78.38 90 GLY A CA 1
ATOM 706 C C . GLY A 1 90 ? -7.343 2.864 21.158 1.00 78.38 90 GLY A C 1
ATOM 707 O O . GLY A 1 90 ? -7.655 2.689 22.335 1.00 78.38 90 GLY A O 1
ATOM 708 N N . LEU A 1 91 ? -8.170 3.421 20.269 1.00 83.88 91 LEU A N 1
ATOM 709 C CA . LEU A 1 91 ? -9.477 3.967 20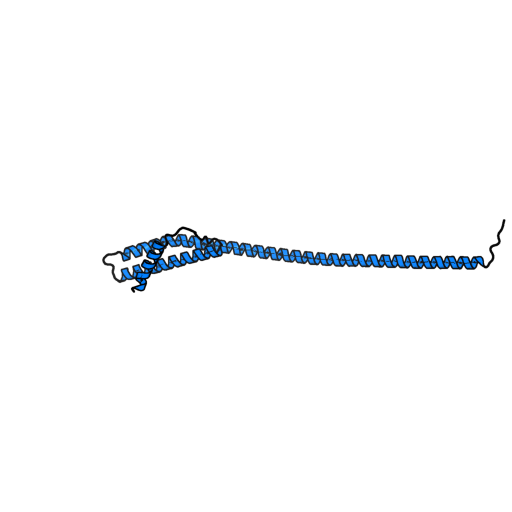.623 1.00 83.88 91 LEU A CA 1
ATOM 710 C C . LEU A 1 91 ? -10.394 2.904 21.238 1.00 83.88 91 LEU A C 1
ATOM 712 O O . LEU A 1 91 ? -11.062 3.178 22.230 1.00 83.88 91 LEU A O 1
ATOM 716 N N . SER A 1 92 ? -10.405 1.681 20.703 1.00 84.62 92 SER A N 1
ATOM 717 C CA . SER A 1 92 ? -11.195 0.596 21.292 1.00 84.62 92 SER A CA 1
ATOM 718 C C . SER A 1 92 ? -10.792 0.300 22.738 1.00 84.62 92 SER A C 1
ATOM 720 O O . SER A 1 92 ? -11.647 0.219 23.625 1.00 84.62 92 SER A O 1
ATOM 722 N N . HIS A 1 93 ? -9.487 0.199 23.005 1.00 82.81 93 HIS A N 1
ATOM 723 C CA . HIS A 1 93 ? -8.988 -0.039 24.358 1.00 82.81 93 HIS A CA 1
ATOM 724 C C . HIS A 1 93 ? -9.349 1.102 25.319 1.00 82.81 93 HIS A C 1
ATOM 726 O O . HIS A 1 93 ? -9.768 0.837 26.449 1.00 82.81 93 HIS A O 1
ATOM 732 N N . GLU A 1 94 ? -9.241 2.352 24.869 1.00 81.62 94 GLU A N 1
ATOM 733 C CA . GLU A 1 94 ? -9.590 3.526 25.673 1.00 81.62 94 GLU A CA 1
ATOM 734 C C . GLU A 1 94 ? -11.093 3.643 25.927 1.00 81.62 94 GLU A C 1
ATOM 736 O O . GLU A 1 94 ? -11.488 4.044 27.018 1.00 81.62 94 GLU A O 1
ATOM 741 N N . LEU A 1 95 ? -11.936 3.246 24.969 1.00 81.25 95 LEU A N 1
ATOM 742 C CA . LEU A 1 95 ? -13.393 3.273 25.105 1.00 81.25 95 LEU A CA 1
ATOM 743 C C . LEU A 1 95 ? -13.933 2.128 25.966 1.00 81.25 95 LEU A C 1
ATOM 745 O O . LEU A 1 95 ? -14.939 2.310 26.652 1.00 81.25 95 LEU A O 1
ATOM 749 N N . ARG A 1 96 ? -13.269 0.967 25.998 1.00 79.44 96 ARG A N 1
ATOM 750 C CA . ARG A 1 96 ? -13.718 -0.195 26.784 1.00 79.44 96 ARG A CA 1
ATOM 751 C C . ARG A 1 96 ? -13.846 0.115 28.277 1.00 79.44 96 ARG A C 1
ATOM 753 O O . ARG A 1 96 ? -14.809 -0.304 28.913 1.00 79.44 96 ARG A O 1
ATOM 760 N N . THR A 1 97 ? -12.894 0.857 28.837 1.00 71.69 97 THR A N 1
ATOM 761 C CA . THR A 1 97 ? -12.857 1.199 30.269 1.00 71.69 97 THR A CA 1
ATOM 762 C C . THR A 1 97 ? -14.041 2.075 30.720 1.00 71.69 97 THR A C 1
ATOM 764 O O . THR A 1 97 ? -14.772 1.648 31.618 1.00 71.69 97 T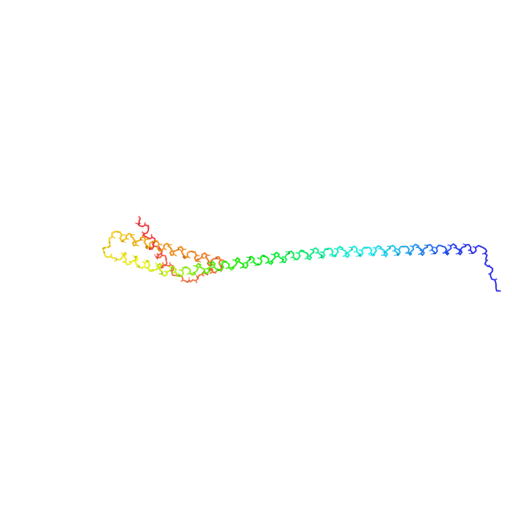HR A O 1
ATOM 767 N N . PRO A 1 98 ? -14.303 3.259 30.127 1.00 73.19 98 PRO A N 1
ATOM 768 C CA . PRO A 1 98 ? -15.456 4.081 30.491 1.00 73.19 98 PRO A CA 1
ATOM 769 C C . PRO A 1 98 ? -16.781 3.403 30.131 1.00 73.19 98 PRO A C 1
ATOM 771 O O . PRO A 1 98 ? -17.750 3.534 30.875 1.00 73.19 98 PRO A O 1
ATOM 774 N N . LEU A 1 99 ? -16.826 2.628 29.044 1.00 83.81 99 LEU A N 1
ATOM 775 C CA . LEU A 1 99 ? -18.018 1.878 28.660 1.00 83.81 99 LEU A CA 1
ATOM 776 C C . LEU A 1 99 ? -18.381 0.818 29.704 1.00 83.81 99 LEU A C 1
ATOM 778 O O . LEU A 1 99 ? -19.533 0.744 30.126 1.00 83.81 99 LEU A O 1
ATOM 782 N N . ASN A 1 100 ? -17.393 0.064 30.191 1.00 75.94 100 ASN A N 1
ATOM 783 C CA . ASN A 1 100 ? -17.580 -0.882 31.289 1.00 75.94 100 ASN A CA 1
ATOM 784 C C . ASN A 1 100 ? -18.049 -0.185 32.573 1.00 75.94 100 ASN A C 1
ATOM 786 O O . ASN A 1 100 ? -18.903 -0.725 33.273 1.00 75.94 100 ASN A O 1
ATOM 790 N N . ALA A 1 101 ? -17.539 1.013 32.877 1.00 72.81 101 ALA A N 1
ATOM 791 C CA . ALA A 1 101 ? -17.987 1.786 34.036 1.00 72.81 101 ALA A CA 1
ATOM 792 C C . ALA A 1 101 ? -19.460 2.217 33.900 1.00 72.81 101 ALA A C 1
ATOM 794 O O . ALA A 1 101 ? -20.249 2.011 34.819 1.00 72.81 101 ALA A O 1
ATOM 795 N N . ILE A 1 102 ? -19.856 2.747 32.737 1.00 77.62 102 ILE A N 1
ATOM 796 C CA . ILE A 1 102 ? -21.242 3.153 32.448 1.00 77.62 102 ILE A CA 1
ATOM 797 C C . ILE A 1 102 ? -22.193 1.949 32.493 1.00 77.62 102 ILE A C 1
ATOM 799 O O . ILE A 1 102 ? -23.265 2.036 33.094 1.00 77.62 102 ILE A O 1
ATOM 803 N N . LEU A 1 103 ? -21.792 0.811 31.917 1.00 81.75 103 LEU A N 1
ATOM 804 C CA . LEU A 1 103 ? -22.548 -0.441 31.995 1.00 81.75 103 LEU A CA 1
ATOM 805 C C . LEU A 1 103 ? -22.664 -0.941 33.440 1.00 81.75 103 LEU A C 1
ATOM 807 O O . LEU A 1 103 ? -23.738 -1.380 33.846 1.00 81.75 103 LEU A O 1
ATOM 811 N N . GLY A 1 104 ? -21.596 -0.830 34.231 1.00 75.00 104 GLY A N 1
ATOM 812 C CA . GLY A 1 104 ? -21.598 -1.166 35.654 1.00 75.00 104 GLY A CA 1
ATOM 813 C C . GLY A 1 104 ? -22.586 -0.314 36.453 1.00 75.00 104 GLY A C 1
ATOM 814 O O . GLY A 1 104 ? -23.395 -0.855 37.204 1.00 75.00 104 GLY A O 1
ATOM 815 N N . TYR A 1 105 ? -22.599 1.005 36.243 1.00 73.94 105 TYR A N 1
ATOM 816 C CA . TYR A 1 105 ? -23.576 1.892 36.884 1.00 73.94 105 TYR A CA 1
ATOM 817 C C . TYR A 1 105 ? -25.009 1.605 36.435 1.00 73.94 105 TYR A C 1
ATOM 819 O O . TYR A 1 105 ? -25.910 1.566 37.269 1.00 73.94 105 TYR A O 1
ATOM 827 N N . ALA A 1 106 ? -25.227 1.330 35.148 1.00 81.88 106 ALA A N 1
ATOM 828 C CA . ALA A 1 106 ? -26.536 0.914 34.655 1.00 81.88 106 ALA A CA 1
ATOM 829 C C . ALA A 1 106 ? -27.009 -0.392 35.319 1.00 81.88 106 ALA A C 1
ATOM 831 O O . ALA A 1 106 ? -28.167 -0.489 35.711 1.00 81.88 106 ALA A O 1
ATOM 832 N N . GLN A 1 107 ? -26.118 -1.370 35.514 1.00 78.88 107 GLN A N 1
ATOM 833 C CA . GLN A 1 107 ? -26.434 -2.617 36.222 1.00 78.88 107 GLN A CA 1
ATOM 834 C C . GLN A 1 107 ? -26.740 -2.406 37.709 1.00 78.88 107 GLN A C 1
ATOM 836 O O . GLN A 1 107 ? -27.565 -3.130 38.260 1.00 78.88 107 GLN A O 1
ATOM 841 N N . LEU A 1 108 ? -26.077 -1.452 38.369 1.00 76.25 108 LEU A N 1
ATOM 842 C CA . LEU A 1 108 ? -26.372 -1.102 39.761 1.00 76.25 108 LEU A CA 1
ATOM 843 C C . LEU A 1 108 ? -27.759 -0.461 39.889 1.00 76.25 108 LEU A C 1
ATOM 845 O O . LEU A 1 108 ? -28.522 -0.854 40.766 1.00 76.25 108 LEU A O 1
ATOM 849 N N . LEU A 1 109 ? -28.104 0.456 38.981 1.00 82.00 109 LEU A N 1
ATOM 850 C CA . LEU A 1 109 ? -29.421 1.102 38.936 1.00 82.00 109 LEU A CA 1
ATOM 851 C C . LEU A 1 109 ? -30.552 0.111 38.618 1.00 82.00 109 LEU A C 1
ATOM 853 O O . LEU A 1 109 ? -31.641 0.222 39.170 1.00 82.00 109 LEU A O 1
ATOM 857 N N . ASP A 1 110 ? -30.293 -0.880 37.762 1.00 76.12 110 ASP A N 1
ATOM 858 C CA . ASP A 1 110 ? -31.258 -1.941 37.422 1.00 76.12 110 ASP A CA 1
ATOM 859 C C . ASP A 1 110 ? -31.472 -2.942 38.579 1.00 76.12 110 ASP A C 1
ATOM 861 O O . ASP A 1 110 ? -32.461 -3.669 38.603 1.00 76.12 110 ASP A O 1
ATOM 865 N N . ARG A 1 111 ? -30.554 -2.977 39.557 1.00 79.56 111 ARG A N 1
ATOM 866 C CA . ARG A 1 111 ? -30.593 -3.865 40.732 1.00 79.56 111 ARG A CA 1
ATOM 867 C C . ARG A 1 111 ? -31.221 -3.244 41.979 1.00 79.56 111 ARG A C 1
ATOM 869 O O . ARG A 1 111 ? -31.328 -3.937 42.996 1.00 79.56 111 ARG A O 1
ATOM 876 N N . GLU A 1 112 ? -31.613 -1.973 41.946 1.00 81.94 112 GLU A N 1
ATOM 877 C CA . GLU A 1 112 ? -32.341 -1.375 43.066 1.00 81.94 112 GLU A CA 1
ATOM 878 C C . GLU A 1 112 ? -33.671 -2.110 43.307 1.00 81.94 112 GLU A C 1
ATOM 880 O O . GLU A 1 112 ? -34.312 -2.593 42.377 1.00 81.94 112 GLU A O 1
ATOM 885 N N . LYS A 1 113 ? -34.089 -2.221 44.576 1.00 76.12 113 LYS A N 1
ATOM 886 C CA . LYS A 1 113 ? -35.329 -2.928 44.948 1.00 76.12 113 LYS A CA 1
ATOM 887 C C . LYS A 1 113 ? -36.598 -2.169 44.553 1.00 76.12 113 LYS A C 1
ATOM 889 O O . LYS A 1 113 ? -37.597 -2.808 44.245 1.00 76.12 113 LYS A O 1
ATOM 894 N N . GLU A 1 114 ? -36.556 -0.836 44.572 1.00 82.06 114 GLU A N 1
ATOM 895 C CA . GLU A 1 114 ? -37.692 0.042 44.246 1.00 82.06 114 GLU A CA 1
ATOM 896 C C . GLU A 1 114 ? -37.254 1.243 43.381 1.00 82.06 114 GLU A C 1
ATOM 898 O O . GLU A 1 114 ? -37.379 2.398 43.795 1.00 82.06 114 GLU A O 1
ATOM 903 N N . PRO A 1 115 ? -36.707 1.014 42.173 1.00 77.50 115 PRO A N 1
ATOM 904 C CA . PRO A 1 115 ? -36.314 2.099 41.293 1.00 77.50 115 PRO A CA 1
ATOM 905 C C . PRO A 1 115 ? -37.562 2.806 40.764 1.00 77.50 115 PRO A C 1
ATOM 907 O O . PRO A 1 115 ? -38.561 2.177 40.401 1.00 77.50 115 PRO A O 1
ATOM 910 N N . THR A 1 116 ? -37.497 4.132 40.639 1.00 84.25 116 THR A N 1
ATOM 911 C CA . THR A 1 116 ? -38.551 4.854 39.915 1.00 84.25 116 THR A CA 1
ATOM 912 C C . THR A 1 116 ? -38.623 4.350 38.461 1.00 84.25 116 THR A C 1
ATOM 914 O O . THR A 1 116 ? -37.587 4.012 37.876 1.00 84.25 116 THR A O 1
ATOM 917 N N . PRO A 1 117 ? -39.809 4.336 37.816 1.00 79.75 117 PRO A N 1
ATOM 918 C CA . PRO A 1 117 ? -39.946 3.885 36.426 1.00 79.75 117 PRO A CA 1
ATOM 919 C C . PRO A 1 117 ? -39.012 4.618 35.451 1.00 79.75 117 PRO A C 1
ATOM 921 O O . PRO A 1 117 ? -38.533 4.033 34.479 1.00 79.75 117 PRO A O 1
ATOM 924 N N . LEU A 1 118 ? -38.722 5.893 35.737 1.00 76.69 118 LEU A N 1
ATOM 925 C CA . LEU A 1 118 ? -37.768 6.710 34.994 1.00 76.69 118 LEU A CA 1
ATOM 926 C C . LEU A 1 118 ? -36.339 6.154 35.102 1.00 76.69 118 LEU A C 1
ATOM 928 O O . LEU A 1 118 ? -35.684 5.971 34.078 1.00 76.69 118 LEU A O 1
ATOM 932 N N . VAL A 1 119 ? -35.875 5.852 36.319 1.00 79.25 119 VAL A N 1
ATOM 933 C CA . VAL A 1 119 ? -34.526 5.319 36.578 1.00 79.25 119 VAL A CA 1
ATOM 934 C C . VAL A 1 119 ? -34.357 3.933 35.959 1.00 79.25 119 VAL A C 1
ATOM 936 O O . VAL A 1 119 ? -33.367 3.698 35.270 1.00 79.25 119 VAL A O 1
ATOM 939 N N . ALA A 1 120 ? -35.347 3.048 36.101 1.00 77.50 120 ALA A N 1
ATOM 940 C CA . ALA A 1 120 ? -35.302 1.713 35.503 1.00 77.50 120 ALA A CA 1
ATOM 941 C C . ALA A 1 120 ? -35.255 1.760 33.961 1.00 77.50 120 ALA A C 1
ATOM 943 O O . ALA A 1 120 ? -34.485 1.038 33.324 1.00 77.50 120 ALA A O 1
ATOM 944 N N . ASN A 1 121 ? -36.046 2.639 33.332 1.00 72.44 121 ASN A N 1
ATOM 945 C CA . ASN A 1 121 ? -36.014 2.817 31.877 1.00 72.44 121 ASN A CA 1
ATOM 946 C C . ASN A 1 121 ? -34.707 3.461 31.392 1.00 72.44 121 ASN A C 1
ATOM 948 O O . ASN A 1 121 ? -34.180 3.055 30.351 1.00 72.44 121 ASN A O 1
ATOM 952 N N . ALA A 1 122 ? -34.158 4.420 32.141 1.00 72.56 122 ALA A N 1
ATOM 953 C CA . ALA A 1 122 ? -32.864 5.023 31.840 1.00 72.56 122 ALA A CA 1
ATOM 954 C C . ALA A 1 122 ? -31.729 3.991 31.941 1.00 72.56 122 ALA A C 1
ATOM 956 O O . ALA A 1 122 ? -30.944 3.866 31.003 1.00 72.56 122 ALA A O 1
ATOM 957 N N . ALA A 1 123 ? -31.692 3.190 33.010 1.00 81.81 123 ALA A N 1
ATOM 958 C CA . ALA A 1 123 ? -30.701 2.135 33.215 1.00 81.81 123 ALA A CA 1
ATOM 959 C C . ALA A 1 123 ? -30.713 1.102 32.077 1.00 81.81 123 ALA A C 1
ATOM 961 O O . ALA A 1 123 ? -29.674 0.833 31.470 1.00 81.81 123 ALA A O 1
ATOM 962 N N . ARG A 1 124 ? -31.896 0.596 31.698 1.00 76.94 124 ARG A N 1
ATOM 963 C CA . ARG A 1 124 ? -32.042 -0.317 30.550 1.00 76.94 124 ARG A CA 1
ATOM 964 C C . ARG A 1 124 ? -31.587 0.308 29.233 1.00 76.94 124 ARG A C 1
ATOM 966 O O . ARG A 1 124 ? -30.934 -0.358 28.431 1.00 76.94 124 ARG A O 1
ATOM 973 N N . THR A 1 125 ? -31.911 1.581 29.010 1.00 71.75 125 THR A N 1
ATOM 974 C CA . THR A 1 125 ? -31.516 2.299 27.789 1.00 71.75 125 THR A CA 1
ATOM 975 C C . THR A 1 125 ? -30.003 2.475 27.718 1.00 71.75 125 THR A C 1
ATOM 977 O O . THR A 1 125 ? -29.408 2.178 26.685 1.00 71.75 125 THR A O 1
ATOM 980 N N . ILE A 1 126 ? -29.369 2.892 28.817 1.00 79.19 126 ILE A N 1
ATOM 981 C CA . ILE A 1 126 ? -27.912 3.037 28.917 1.00 79.19 126 ILE A CA 1
ATOM 982 C C . ILE A 1 126 ? -27.228 1.689 28.680 1.00 79.19 126 ILE A C 1
ATOM 984 O O . ILE A 1 126 ? -26.288 1.620 27.890 1.00 79.19 126 ILE A O 1
ATOM 988 N N . LYS A 1 127 ? -27.729 0.614 29.302 1.00 78.81 127 LYS A N 1
ATOM 989 C CA . LYS A 1 127 ? -27.194 -0.740 29.126 1.00 78.81 127 LYS A CA 1
ATOM 990 C C . LYS A 1 127 ? -27.221 -1.177 27.661 1.00 78.81 127 LYS A C 1
ATOM 992 O O . LYS A 1 127 ? -26.176 -1.496 27.103 1.00 78.81 127 LYS A O 1
ATOM 997 N N . ARG A 1 128 ? -28.392 -1.113 27.016 1.00 73.38 128 ARG A N 1
ATOM 998 C CA . ARG A 1 128 ? -28.556 -1.515 25.609 1.00 73.38 128 ARG A CA 1
ATOM 999 C C . ARG A 1 128 ? -27.676 -0.689 24.669 1.00 73.38 128 ARG A C 1
ATOM 1001 O O . ARG A 1 128 ? -27.050 -1.242 23.771 1.00 73.38 128 ARG A O 1
ATOM 1008 N N . SER A 1 129 ? -27.617 0.628 24.868 1.00 72.69 129 SER A N 1
ATOM 1009 C CA . SER A 1 129 ? -26.776 1.513 24.054 1.00 72.69 129 SER A CA 1
ATOM 1010 C C . SER A 1 129 ? -25.286 1.241 24.262 1.00 72.69 129 SER A C 1
ATOM 1012 O O . SER A 1 129 ? -24.519 1.286 23.303 1.00 72.69 129 SER A O 1
ATOM 1014 N N . GLY A 1 130 ? -24.875 0.922 25.493 1.00 83.38 130 GLY A N 1
ATOM 1015 C CA . GLY A 1 130 ? -23.493 0.582 25.807 1.00 83.38 130 GLY A CA 1
ATOM 1016 C C . GLY A 1 130 ? -23.060 -0.756 25.204 1.00 83.38 130 GLY A C 1
ATOM 1017 O O . GLY A 1 130 ? -21.996 -0.836 24.598 1.00 83.38 130 GLY A O 1
ATOM 1018 N N . GLU A 1 131 ? -23.906 -1.784 25.294 1.00 82.19 131 GLU A N 1
ATOM 1019 C CA . GLU A 1 131 ? -23.679 -3.086 24.648 1.00 82.19 131 GLU A CA 1
ATOM 1020 C C . GLU A 1 131 ? -23.605 -2.948 23.120 1.00 82.19 131 GLU A C 1
ATOM 1022 O O . GLU A 1 131 ? -22.714 -3.511 22.485 1.00 82.19 131 GLU A O 1
ATOM 1027 N N . HIS A 1 132 ? -24.489 -2.140 22.526 1.00 74.12 132 HIS A N 1
ATOM 1028 C CA . HIS A 1 132 ? -24.462 -1.869 21.090 1.00 74.12 132 HIS A CA 1
ATOM 1029 C C . HIS A 1 132 ? -23.174 -1.154 20.656 1.00 74.12 132 HIS A C 1
ATOM 1031 O O . HIS A 1 132 ? -22.547 -1.554 19.675 1.00 74.12 132 HIS A O 1
ATOM 1037 N N . LEU A 1 133 ? -22.742 -0.131 21.402 1.00 82.44 133 LEU A N 1
ATOM 1038 C CA . LEU A 1 133 ? -21.498 0.584 21.124 1.00 82.44 133 LEU A CA 1
ATOM 1039 C C . LEU A 1 133 ? -20.274 -0.331 21.261 1.00 82.44 133 LEU A C 1
ATOM 1041 O O . LEU A 1 133 ? -19.399 -0.288 20.399 1.00 82.44 133 LEU A O 1
ATOM 1045 N N . ALA A 1 134 ? -20.235 -1.190 22.285 1.00 83.62 134 ALA A N 1
ATOM 1046 C CA . ALA A 1 134 ? -19.177 -2.189 22.448 1.00 83.62 134 ALA A CA 1
ATOM 1047 C C . ALA A 1 134 ? -19.091 -3.104 21.220 1.00 83.62 134 ALA A C 1
ATOM 1049 O O . ALA A 1 134 ? -18.012 -3.284 20.661 1.00 83.62 134 ALA A O 1
ATOM 1050 N N . GLY A 1 135 ? -20.235 -3.622 20.760 1.00 81.94 135 GLY A N 1
ATOM 1051 C CA . GLY A 1 135 ? -20.299 -4.478 19.576 1.00 81.94 135 GLY A CA 1
ATOM 1052 C C . GLY A 1 135 ? -19.836 -3.773 18.297 1.00 81.94 135 GLY A C 1
ATOM 1053 O O . GLY A 1 135 ? -19.099 -4.362 17.509 1.00 81.94 135 GLY A O 1
ATOM 1054 N N . MET A 1 136 ? -20.205 -2.501 18.101 1.00 81.12 136 MET A N 1
ATOM 1055 C CA . MET A 1 136 ? -19.723 -1.713 16.957 1.00 81.12 136 MET A CA 1
ATOM 1056 C C . MET A 1 136 ? -18.208 -1.494 16.999 1.00 81.12 136 MET A C 1
ATOM 1058 O O . MET A 1 136 ? -17.546 -1.592 15.966 1.00 81.12 136 MET A O 1
ATOM 1062 N N . ILE A 1 137 ? -17.655 -1.212 18.181 1.00 84.75 137 ILE A N 1
ATOM 1063 C CA . ILE A 1 137 ? -16.213 -1.040 18.376 1.00 84.75 137 ILE A CA 1
ATOM 1064 C C . ILE A 1 137 ? -15.471 -2.350 18.074 1.00 84.75 137 ILE A C 1
ATOM 1066 O O . ILE A 1 137 ? -14.466 -2.330 17.364 1.00 84.75 137 ILE A O 1
ATOM 1070 N N . GLU A 1 138 ? -15.974 -3.484 18.565 1.00 83.44 138 GLU A N 1
ATOM 1071 C CA . GLU A 1 138 ? -15.387 -4.805 18.308 1.00 83.44 138 GLU A CA 1
ATOM 1072 C C . GLU A 1 138 ? -15.418 -5.144 16.806 1.00 83.44 138 GLU A C 1
ATOM 1074 O O . GLU A 1 138 ? -14.402 -5.526 16.228 1.00 83.44 138 GLU A O 1
ATOM 1079 N N . GLY A 1 139 ? -16.542 -4.890 16.126 1.00 83.75 139 GLY A N 1
ATOM 1080 C CA . GLY A 1 139 ? -16.647 -5.083 14.676 1.00 83.75 139 GLY A CA 1
ATOM 1081 C C . GLY A 1 139 ? -15.682 -4.199 13.873 1.00 83.75 139 GLY A C 1
ATOM 1082 O O . GLY A 1 139 ? -15.062 -4.660 12.913 1.00 83.75 139 GLY A O 1
ATOM 1083 N N . LEU A 1 140 ? -15.498 -2.938 14.281 1.00 84.62 140 LEU A N 1
ATOM 1084 C CA . LEU A 1 140 ? -14.537 -2.015 13.664 1.00 84.62 140 LEU A CA 1
ATOM 1085 C C . LEU A 1 140 ? -13.085 -2.502 13.836 1.00 84.62 140 LEU A C 1
ATOM 1087 O O . LEU A 1 140 ? -12.263 -2.362 12.921 1.00 84.62 140 LEU A O 1
ATOM 1091 N N . LEU A 1 141 ? -12.761 -3.089 14.993 1.00 84.19 141 LEU A N 1
ATOM 1092 C CA . LEU A 1 141 ? -11.456 -3.704 15.233 1.00 84.19 141 LEU A CA 1
ATOM 1093 C C . LEU A 1 141 ? -11.211 -4.888 14.310 1.00 84.19 141 LEU A C 1
ATOM 1095 O O . LEU A 1 141 ? -10.127 -4.995 13.739 1.00 84.19 141 LEU A O 1
ATOM 1099 N N . ASP A 1 142 ? -12.194 -5.770 14.161 1.00 84.88 142 ASP A N 1
ATOM 1100 C CA . ASP A 1 142 ? -12.046 -6.955 13.324 1.00 84.88 142 ASP A CA 1
ATOM 1101 C C . ASP A 1 142 ? -11.879 -6.584 11.849 1.00 84.88 142 ASP A C 1
ATOM 1103 O O . ASP A 1 142 ? -10.984 -7.113 11.188 1.00 84.88 142 ASP A O 1
ATOM 1107 N N . ILE A 1 143 ? -12.620 -5.582 11.362 1.00 84.44 143 ILE A N 1
ATOM 1108 C CA . ILE A 1 143 ? -12.395 -4.995 10.031 1.00 84.44 143 ILE A CA 1
ATOM 1109 C C . ILE A 1 143 ? -10.962 -4.465 9.910 1.00 84.44 143 ILE A C 1
ATOM 1111 O O . ILE A 1 143 ? -10.276 -4.759 8.933 1.00 84.44 143 ILE A O 1
ATOM 1115 N N . SER A 1 144 ? -10.467 -3.747 10.921 1.00 85.31 144 SER A N 1
ATOM 1116 C CA . SER A 1 144 ? -9.098 -3.213 10.912 1.00 85.31 144 SER A CA 1
ATOM 1117 C C . SER A 1 144 ? -8.031 -4.319 10.909 1.00 85.31 144 SER A C 1
ATOM 1119 O O . SER A 1 144 ? -6.982 -4.171 10.280 1.00 85.31 144 SER A O 1
ATOM 1121 N N . LYS A 1 145 ? -8.273 -5.452 11.585 1.00 83.81 145 LYS A N 1
ATOM 1122 C CA . LYS A 1 145 ? -7.390 -6.633 11.529 1.00 83.81 145 LYS A CA 1
ATOM 1123 C C . LYS A 1 145 ? -7.418 -7.286 10.147 1.00 83.81 145 LYS A C 1
ATOM 1125 O O . LYS A 1 145 ? -6.357 -7.672 9.662 1.00 83.81 145 LYS A O 1
ATOM 1130 N N . ILE A 1 146 ? -8.589 -7.381 9.512 1.00 85.44 146 ILE A N 1
ATOM 1131 C CA . ILE A 1 146 ? -8.754 -7.917 8.151 1.00 85.44 146 ILE A CA 1
ATOM 1132 C C . ILE A 1 146 ? -8.010 -7.045 7.135 1.00 85.44 146 ILE A C 1
ATOM 1134 O O . ILE A 1 146 ? -7.198 -7.568 6.375 1.00 85.44 146 ILE A O 1
ATOM 1138 N N . GLU A 1 147 ? -8.221 -5.725 7.163 1.00 81.75 147 GLU A N 1
ATOM 1139 C CA . GLU A 1 147 ? -7.540 -4.765 6.277 1.00 81.75 147 GLU A CA 1
ATOM 1140 C C . GLU A 1 147 ? -6.011 -4.824 6.423 1.00 81.75 147 GLU A C 1
ATOM 1142 O O . GLU A 1 147 ? -5.279 -4.594 5.462 1.00 81.75 147 GLU A O 1
ATOM 1147 N N . ALA A 1 148 ? -5.519 -5.151 7.620 1.00 81.38 148 ALA A N 1
ATOM 1148 C CA . ALA A 1 148 ? -4.096 -5.299 7.899 1.00 81.38 148 ALA A CA 1
ATOM 1149 C C . ALA A 1 148 ? -3.547 -6.723 7.675 1.00 81.38 148 ALA A C 1
ATOM 1151 O O . ALA A 1 148 ? -2.374 -6.959 7.969 1.00 81.38 148 ALA A O 1
ATOM 1152 N N . GLY A 1 149 ? -4.369 -7.677 7.222 1.00 82.06 149 GLY A N 1
ATOM 1153 C CA . GLY A 1 149 ? -3.970 -9.078 7.036 1.00 82.06 149 GLY A CA 1
ATOM 1154 C C . GLY A 1 149 ? -3.611 -9.816 8.335 1.00 82.06 149 GLY A C 1
ATOM 1155 O O . GLY A 1 149 ? -2.899 -10.813 8.293 1.00 82.06 149 GLY A O 1
ATOM 1156 N N . ARG A 1 150 ? -4.071 -9.324 9.492 1.00 80.56 150 ARG A N 1
ATOM 1157 C CA . ARG A 1 150 ? -3.769 -9.843 10.842 1.00 80.56 150 ARG A CA 1
ATOM 1158 C C . ARG A 1 150 ? -4.950 -10.568 11.498 1.00 80.56 150 ARG A C 1
ATOM 1160 O O . ARG A 1 150 ? -4.992 -10.682 12.720 1.00 80.56 150 ARG A O 1
ATOM 1167 N N . LEU A 1 151 ? -5.948 -11.000 10.726 1.00 82.69 151 LEU A N 1
ATOM 1168 C CA . LEU A 1 151 ? -7.044 -11.792 11.283 1.00 82.69 151 LEU A CA 1
ATOM 1169 C C . LEU A 1 151 ? -6.543 -13.210 11.583 1.00 82.69 151 LEU A C 1
ATOM 1171 O O . LEU A 1 151 ? -6.297 -13.995 10.669 1.00 82.69 151 LEU A O 1
ATOM 1175 N N . GLU A 1 152 ? -6.416 -13.537 12.864 1.00 76.00 152 GLU A N 1
ATOM 1176 C CA . GLU A 1 152 ? -6.081 -14.884 13.322 1.00 76.00 152 GLU A CA 1
ATOM 1177 C C . GLU A 1 152 ? -7.361 -15.646 13.674 1.00 76.00 152 GLU A C 1
ATOM 1179 O O . GLU A 1 152 ? -8.195 -15.171 14.445 1.00 76.00 152 GLU A O 1
ATOM 1184 N N . ILE A 1 153 ? -7.529 -16.834 13.089 1.00 82.56 153 ILE A N 1
ATOM 1185 C CA . ILE A 1 153 ? -8.625 -17.742 13.435 1.00 82.56 153 ILE A CA 1
ATOM 1186 C C . ILE A 1 153 ? -8.129 -18.656 14.547 1.00 82.56 153 ILE A C 1
ATOM 1188 O O . ILE A 1 153 ? -7.301 -19.537 14.305 1.00 82.56 153 ILE A O 1
ATOM 1192 N N . ASP A 1 154 ? -8.667 -18.471 15.746 1.00 79.50 154 ASP A N 1
ATOM 1193 C CA . ASP A 1 154 ? -8.336 -19.328 16.875 1.00 79.50 154 ASP A CA 1
ATOM 1194 C C . ASP A 1 154 ? -9.032 -20.696 16.740 1.00 79.50 154 ASP A C 1
ATOM 1196 O O . ASP A 1 154 ? -10.259 -20.799 16.647 1.00 79.50 154 ASP A O 1
ATOM 1200 N N . ARG A 1 155 ? -8.237 -21.770 16.682 1.00 83.06 155 ARG A N 1
ATOM 1201 C CA . ARG A 1 155 ? -8.705 -23.149 16.483 1.00 83.06 155 ARG A CA 1
ATOM 1202 C C . ARG A 1 155 ? -8.616 -23.928 17.788 1.00 83.06 155 ARG A C 1
ATOM 1204 O O . ARG A 1 155 ? -7.737 -24.769 17.964 1.00 83.06 155 ARG A O 1
ATOM 1211 N N . ASN A 1 156 ? -9.578 -23.691 18.672 1.00 87.31 156 ASN A N 1
ATOM 1212 C CA . ASN A 1 156 ? -9.679 -24.393 19.949 1.00 87.31 156 ASN A CA 1
ATOM 1213 C C . ASN A 1 156 ? -10.756 -25.484 19.943 1.00 87.31 156 ASN A C 1
ATOM 1215 O O . ASN A 1 156 ? -11.740 -25.423 19.204 1.00 87.31 156 ASN A O 1
ATOM 1219 N N . LYS A 1 157 ? -10.581 -26.502 20.799 1.00 89.62 157 LYS A N 1
ATOM 1220 C CA . LYS A 1 157 ? -11.630 -27.497 21.064 1.00 89.62 157 LYS A CA 1
ATOM 1221 C C . LYS A 1 157 ? -12.756 -26.817 21.833 1.00 89.62 157 LYS A C 1
ATOM 1223 O O . LYS A 1 157 ? -12.540 -26.342 22.944 1.00 89.62 157 LYS A O 1
ATOM 1228 N N . VAL A 1 158 ? -13.953 -26.811 21.257 1.00 89.00 158 VAL A N 1
ATOM 1229 C CA . VAL A 1 158 ? -15.138 -26.214 21.878 1.00 89.00 158 VAL A CA 1
ATOM 1230 C C . VAL A 1 158 ? -16.065 -27.322 22.359 1.00 89.00 158 VAL A C 1
ATOM 1232 O O . VAL A 1 158 ? -16.326 -28.286 21.636 1.00 89.00 158 VAL A O 1
ATOM 1235 N N . ALA A 1 159 ? -16.569 -27.204 23.586 1.00 91.06 159 ALA A N 1
ATOM 1236 C CA . ALA A 1 159 ? -17.587 -28.111 24.095 1.00 91.06 159 ALA A CA 1
ATOM 1237 C C . ALA A 1 159 ? -18.926 -27.779 23.420 1.00 91.06 159 ALA A C 1
ATOM 1239 O O . ALA A 1 159 ? -19.650 -26.884 23.851 1.00 91.06 159 ALA A O 1
ATOM 1240 N N . LEU A 1 160 ? -19.231 -28.493 22.333 1.00 93.44 160 LEU A N 1
ATOM 1241 C CA . LEU A 1 160 ? -20.358 -28.176 21.452 1.00 93.44 160 LEU A CA 1
ATOM 1242 C C . LEU A 1 160 ? -21.711 -28.158 22.178 1.00 93.44 160 LEU A C 1
ATOM 1244 O O . LEU A 1 160 ? -22.503 -27.258 21.942 1.00 93.44 160 LEU A O 1
ATOM 1248 N N . ARG A 1 161 ? -21.971 -29.120 23.073 1.00 93.94 161 ARG A N 1
ATOM 1249 C CA . ARG A 1 161 ? -23.231 -29.184 23.839 1.00 93.94 161 ARG A CA 1
ATOM 1250 C C . ARG A 1 161 ? -23.4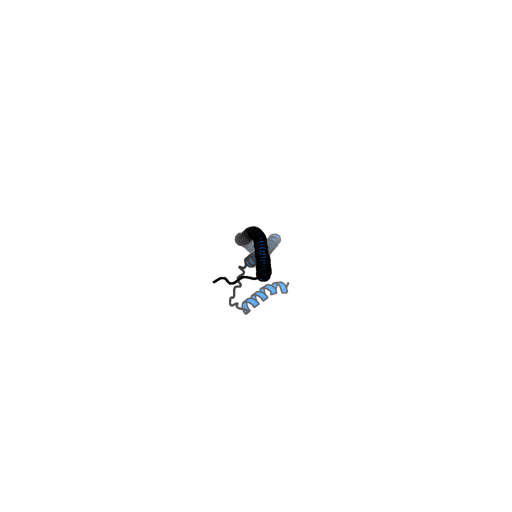36 -27.948 24.729 1.00 93.94 161 ARG A C 1
ATOM 1252 O O . ARG A 1 161 ? -24.403 -27.243 24.484 1.00 93.94 161 ARG A O 1
ATOM 1259 N N . PRO A 1 162 ? -22.507 -27.609 25.646 1.00 92.75 162 PRO A N 1
ATOM 1260 C CA . PRO A 1 162 ? -22.612 -26.382 26.439 1.00 92.75 162 PRO A CA 1
ATOM 1261 C C . PRO A 1 162 ? -22.755 -25.100 25.611 1.00 92.75 162 PRO A C 1
ATOM 1263 O O . PRO A 1 162 ? -23.487 -24.199 26.003 1.00 92.75 162 PRO A O 1
ATOM 1266 N N . LEU A 1 163 ? -22.066 -25.014 24.467 1.00 91.75 163 LEU A N 1
ATOM 1267 C CA . LEU A 1 163 ? -22.191 -23.870 23.564 1.00 91.75 163 LEU A CA 1
ATOM 1268 C C . LEU A 1 163 ? -23.608 -23.766 22.981 1.00 91.75 163 LEU A C 1
ATOM 1270 O O . LEU A 1 163 ? -24.184 -22.684 22.952 1.00 91.75 163 LEU A O 1
ATOM 1274 N N . LEU A 1 164 ? -24.164 -24.886 22.512 1.00 94.62 164 LEU A N 1
ATOM 1275 C CA . LEU A 1 164 ? -25.523 -24.934 21.978 1.00 94.62 164 LEU A CA 1
ATOM 1276 C C . LEU A 1 164 ? -26.561 -24.611 23.056 1.00 94.62 164 LEU A C 1
ATOM 1278 O O . LEU A 1 164 ? -27.474 -23.843 22.773 1.00 94.62 164 LEU A O 1
ATOM 1282 N N . ASP A 1 165 ? -26.389 -25.125 24.275 1.00 92.38 165 ASP A N 1
ATOM 1283 C CA . ASP A 1 165 ? -27.276 -24.829 25.405 1.00 92.38 165 ASP A CA 1
ATOM 1284 C C . ASP A 1 165 ? -27.271 -23.321 25.717 1.00 92.38 165 ASP A C 1
ATOM 1286 O O . ASP A 1 165 ? -28.330 -22.705 25.801 1.00 92.38 165 ASP A O 1
ATOM 1290 N N . GLN A 1 166 ? -26.091 -22.685 25.752 1.00 86.81 166 GLN A N 1
ATOM 1291 C CA . GLN A 1 166 ? -25.981 -21.229 25.920 1.00 86.81 166 GLN A CA 1
ATOM 1292 C C . GLN A 1 166 ? -26.668 -20.437 24.803 1.00 86.81 166 GLN A C 1
ATOM 1294 O O . GLN A 1 166 ? -27.309 -19.422 25.075 1.00 86.81 166 GLN A O 1
ATOM 1299 N N . ILE A 1 167 ? -26.525 -20.869 23.547 1.00 91.62 167 ILE A N 1
ATOM 1300 C CA . ILE A 1 167 ? -27.182 -20.213 22.409 1.00 91.62 167 ILE A CA 1
ATOM 1301 C C . ILE A 1 167 ? -28.701 -20.334 22.552 1.00 91.62 167 ILE A C 1
ATOM 1303 O O . ILE A 1 167 ? -29.405 -19.334 22.426 1.00 91.62 167 ILE A O 1
ATOM 1307 N N . VAL A 1 168 ? -29.208 -21.533 22.848 1.00 92.19 168 VAL A N 1
ATOM 1308 C CA . VAL A 1 168 ? -30.641 -21.767 23.057 1.00 92.19 168 VAL A CA 1
ATOM 1309 C C . VAL A 1 168 ? -31.160 -20.882 24.186 1.00 92.19 168 VAL A C 1
ATOM 1311 O O . VAL A 1 168 ? -32.121 -20.147 23.966 1.00 92.19 168 VAL A O 1
ATOM 1314 N N . ASP A 1 169 ? -30.500 -20.853 25.342 1.00 85.44 169 ASP A N 1
ATOM 1315 C CA . ASP A 1 169 ? -30.901 -20.016 26.479 1.00 85.44 169 ASP A CA 1
ATOM 1316 C C . ASP A 1 169 ? -30.963 -18.524 26.107 1.00 85.44 169 ASP A C 1
ATOM 1318 O O . ASP A 1 169 ? -31.924 -17.830 26.452 1.00 85.44 169 ASP A O 1
ATOM 1322 N N . MET A 1 170 ? -29.982 -18.036 25.340 1.00 80.88 170 MET A N 1
ATOM 1323 C CA . MET A 1 170 ? -29.913 -16.637 24.907 1.00 80.88 170 MET A CA 1
ATOM 1324 C C . MET A 1 170 ? -31.095 -16.233 24.009 1.00 80.88 170 MET A C 1
ATOM 1326 O O . MET A 1 170 ? -31.608 -15.119 24.132 1.00 80.88 170 MET A O 1
ATOM 1330 N N . PHE A 1 171 ? -31.555 -17.130 23.132 1.00 86.31 171 PHE A N 1
ATOM 1331 C CA . PHE A 1 171 ? -32.669 -16.867 22.213 1.00 86.31 171 PHE A CA 1
ATOM 1332 C C . PHE A 1 171 ? -34.041 -17.261 22.773 1.00 86.31 171 PHE A C 1
ATOM 1334 O O . PHE A 1 171 ? -35.053 -16.731 22.318 1.00 86.31 171 PHE A O 1
ATOM 1341 N N . THR A 1 172 ? -34.111 -18.131 23.784 1.00 84.75 172 THR A N 1
ATOM 1342 C CA . THR A 1 172 ? -35.389 -18.577 24.368 1.00 84.75 172 THR A CA 1
ATOM 1343 C C . THR A 1 172 ? -36.165 -17.406 24.977 1.00 84.75 172 THR A C 1
ATOM 1345 O O . THR A 1 172 ? -37.371 -17.293 24.775 1.00 84.75 172 THR A O 1
ATOM 1348 N N . LEU A 1 173 ? -35.464 -16.470 25.626 1.00 68.44 173 LEU A N 1
ATOM 1349 C CA . LEU A 1 173 ? -36.046 -15.229 26.154 1.00 68.44 173 LEU A CA 1
ATOM 1350 C C . LEU A 1 173 ? -36.631 -14.313 25.066 1.00 68.44 173 LEU A C 1
ATOM 1352 O O . LEU A 1 173 ? -37.587 -13.593 25.330 1.00 68.44 173 LEU A O 1
ATOM 1356 N N . GLN A 1 174 ? -36.068 -14.331 23.855 1.00 67.75 174 GLN A N 1
ATOM 1357 C CA . GLN A 1 174 ? -36.550 -13.536 22.719 1.00 67.75 174 GLN A CA 1
ATOM 1358 C C . GLN A 1 174 ? -37.672 -14.239 21.947 1.00 67.75 174 GLN A C 1
ATOM 1360 O O . GLN A 1 174 ? -38.491 -13.570 21.334 1.00 67.75 174 GLN A O 1
ATOM 1365 N N . ALA A 1 175 ? -37.712 -15.573 21.975 1.00 72.44 175 ALA A N 1
ATOM 1366 C CA . ALA A 1 175 ? -38.731 -16.381 21.307 1.00 72.44 175 ALA A CA 1
ATOM 1367 C C . ALA A 1 175 ? -40.035 -16.520 22.117 1.00 72.44 175 ALA A C 1
ATOM 1369 O O . ALA A 1 175 ? -41.063 -16.892 21.557 1.00 72.44 175 ALA A O 1
ATOM 1370 N N . GLN A 1 176 ? -39.987 -16.269 23.429 1.00 69.50 176 GLN A N 1
ATOM 1371 C CA . GLN A 1 176 ? -41.149 -16.294 24.330 1.00 69.50 176 GLN A CA 1
ATOM 1372 C C . GLN A 1 176 ? -41.811 -14.916 24.528 1.00 69.50 176 GLN A C 1
ATOM 1374 O O . GLN A 1 176 ? -42.835 -14.841 25.209 1.00 69.50 176 GLN A O 1
ATOM 1379 N N . ALA A 1 177 ? -41.230 -13.850 23.966 1.00 46.38 177 ALA A N 1
ATOM 1380 C CA . ALA A 1 177 ? -41.762 -12.485 23.960 1.00 46.38 177 ALA A CA 1
ATOM 1381 C C . ALA A 1 177 ? -42.536 -12.201 22.665 1.00 46.38 177 ALA A C 1
ATOM 1383 O O . ALA A 1 177 ? -43.532 -11.446 22.744 1.00 46.38 177 ALA A O 1
#

Sequence (177 aa):
VESTIGPADNHSIGLTLSKMFVIVLLISGVIVWLFVLTQDSRNFAEEEARRHTQLLLAEIEAHQETDRQLQQAKEVAEKANLAKSKYVVGLSHELRTPLNAILGYAQLLDREKEPTPLVANAARTIKRSGEHLAGMIEGLLDISKIEAGRLEIDRNKVALRPLLDQIVDMFTLQAQA